Protein AF-A0A1G7SE20-F1 (afdb_monomer)

Secondary structure (DSSP, 8-state):
-------------------HHHHHHHHHHHHHHHHHHHHHHHHHHHHHHHHHHHHHHHHHHHHHHHHHHHHHHHHHHHHHHHHHHHHS-HHHHHHHHHHHHHHHHHHHHHHHHHHHHHHTSHHHHHHHHHHHHHHHHHHHHHHHHHH--

Structure (mmCIF, N/CA/C/O backbone):
data_AF-A0A1G7SE20-F1
#
_entry.id   AF-A0A1G7SE20-F1
#
loop_
_atom_site.group_PDB
_atom_site.id
_atom_site.type_symbol
_atom_site.label_atom_id
_atom_site.label_alt_id
_atom_site.label_comp_id
_atom_site.label_asym_id
_atom_site.label_entity_id
_atom_site.label_seq_id
_atom_site.pdbx_PDB_ins_code
_atom_site.Cartn_x
_atom_site.Cartn_y
_atom_site.Cartn_z
_atom_site.occupancy
_atom_site.B_iso_or_equiv
_atom_site.auth_seq_id
_atom_site.auth_comp_id
_atom_site.auth_asym_id
_atom_site.auth_atom_id
_atom_site.pdbx_PDB_model_num
ATOM 1 N N . MET A 1 1 ? 66.404 -4.474 -87.654 1.00 43.59 1 MET A N 1
ATOM 2 C CA . MET A 1 1 ? 66.593 -4.944 -86.274 1.00 43.59 1 MET A CA 1
ATOM 3 C C . MET A 1 1 ? 65.216 -5.155 -85.676 1.00 43.59 1 MET A C 1
ATOM 5 O O . MET A 1 1 ? 64.498 -4.189 -85.468 1.00 43.59 1 MET A O 1
ATOM 9 N N . ASP A 1 2 ? 64.806 -6.422 -85.657 1.00 45.56 2 ASP A N 1
ATOM 10 C CA . ASP A 1 2 ? 64.307 -7.157 -84.486 1.00 45.56 2 ASP A CA 1
ATOM 11 C C . ASP A 1 2 ? 63.226 -6.528 -83.586 1.00 45.56 2 ASP A C 1
ATOM 13 O O . ASP A 1 2 ? 63.500 -5.607 -82.831 1.00 45.56 2 ASP A O 1
ATOM 17 N N . GLY A 1 3 ? 62.037 -7.150 -83.606 1.00 47.16 3 GLY A N 1
ATOM 18 C CA . GLY A 1 3 ? 61.437 -7.810 -82.429 1.00 47.16 3 GLY A CA 1
ATOM 19 C C . GLY A 1 3 ? 60.771 -6.965 -81.316 1.00 47.16 3 GLY A C 1
ATOM 20 O O . GLY A 1 3 ? 61.330 -5.966 -80.886 1.00 47.16 3 GLY A O 1
ATOM 21 N N . PRO A 1 4 ? 59.596 -7.384 -80.791 1.00 67.44 4 PRO A N 1
ATOM 22 C CA . PRO A 1 4 ? 58.772 -6.621 -79.845 1.00 67.44 4 PRO A CA 1
ATOM 23 C C . PRO A 1 4 ? 59.179 -6.825 -78.374 1.00 67.44 4 PRO A C 1
ATOM 25 O O . PRO A 1 4 ? 59.753 -7.852 -78.022 1.00 67.44 4 PRO A O 1
ATOM 28 N N . ALA A 1 5 ? 58.766 -5.907 -77.493 1.00 57.12 5 ALA A N 1
ATOM 29 C CA . ALA A 1 5 ? 58.703 -6.155 -76.050 1.00 57.12 5 ALA A CA 1
ATOM 30 C C . ALA A 1 5 ? 57.445 -5.508 -75.434 1.00 57.12 5 ALA A C 1
ATOM 32 O O . ALA A 1 5 ? 57.425 -4.297 -75.212 1.00 57.12 5 ALA A O 1
ATOM 33 N N . PRO A 1 6 ? 56.385 -6.289 -75.163 1.00 57.03 6 PRO A N 1
ATOM 34 C CA . PRO A 1 6 ? 55.356 -5.936 -74.201 1.00 57.03 6 PRO A CA 1
ATOM 35 C C . PRO A 1 6 ? 55.766 -6.482 -72.822 1.00 57.03 6 PRO A C 1
ATOM 37 O O . PRO A 1 6 ? 55.916 -7.688 -72.649 1.00 57.03 6 PRO A O 1
ATOM 40 N N . GLY A 1 7 ? 55.950 -5.606 -71.842 1.00 52.97 7 GLY A N 1
ATOM 41 C CA . GLY A 1 7 ? 56.107 -5.956 -70.425 1.00 52.97 7 GLY A CA 1
ATOM 42 C C . GLY A 1 7 ? 55.670 -4.744 -69.604 1.00 52.97 7 GLY A C 1
ATOM 43 O O . GLY A 1 7 ? 55.970 -3.619 -69.989 1.00 52.97 7 GLY A O 1
ATOM 44 N N . ASP A 1 8 ? 54.887 -4.827 -68.538 1.00 52.88 8 ASP A N 1
ATOM 45 C CA . ASP A 1 8 ? 54.419 -5.955 -67.743 1.00 52.88 8 ASP A CA 1
ATOM 46 C C . ASP A 1 8 ? 53.015 -5.596 -67.226 1.00 52.88 8 ASP A C 1
ATOM 48 O O . ASP A 1 8 ? 52.868 -4.701 -66.392 1.00 52.88 8 ASP A O 1
ATOM 52 N N . GLU A 1 9 ? 51.968 -6.285 -67.681 1.00 55.50 9 GLU A N 1
ATOM 53 C CA . GLU A 1 9 ? 50.720 -6.343 -66.915 1.00 55.50 9 GLU A CA 1
ATOM 54 C C . GLU A 1 9 ? 50.853 -7.501 -65.928 1.00 55.50 9 GLU A C 1
ATOM 56 O O . GLU A 1 9 ? 50.716 -8.675 -66.276 1.00 55.50 9 GLU A O 1
ATOM 61 N N . ALA A 1 10 ? 51.178 -7.163 -64.679 1.00 55.06 10 ALA A N 1
ATOM 62 C CA . ALA A 1 10 ? 51.163 -8.118 -63.583 1.00 55.06 10 ALA A CA 1
ATOM 63 C C . ALA A 1 10 ? 49.770 -8.776 -63.503 1.00 55.06 10 ALA A C 1
ATOM 65 O O . ALA A 1 10 ? 48.763 -8.058 -63.481 1.00 55.06 10 ALA A O 1
ATOM 66 N N . PRO A 1 11 ? 49.671 -10.117 -63.442 1.00 56.41 11 PRO A N 1
ATOM 67 C CA . PRO A 1 11 ? 48.382 -10.783 -63.392 1.00 56.41 11 PRO A CA 1
ATOM 68 C C . PRO A 1 11 ? 47.654 -10.353 -62.118 1.00 56.41 11 PRO A C 1
ATOM 70 O O . PRO A 1 11 ? 48.120 -10.595 -61.002 1.00 56.41 11 PRO A O 1
ATOM 73 N N . ALA A 1 12 ? 46.501 -9.702 -62.283 1.00 63.34 12 ALA A N 1
ATOM 74 C CA . ALA A 1 12 ? 45.574 -9.470 -61.191 1.00 63.34 12 ALA A CA 1
ATOM 75 C C . ALA A 1 12 ? 45.194 -10.840 -60.614 1.00 63.34 12 ALA A C 1
ATOM 77 O O . ALA A 1 12 ? 44.464 -11.609 -61.240 1.00 63.34 12 ALA A O 1
ATOM 78 N N . GLY A 1 13 ? 45.750 -11.165 -59.443 1.00 55.72 13 GLY A N 1
ATOM 79 C CA . GLY A 1 13 ? 45.455 -12.406 -58.736 1.00 55.72 13 GLY A CA 1
ATOM 80 C C . GLY A 1 13 ? 43.942 -12.589 -58.567 1.00 55.72 13 GLY A C 1
ATOM 81 O O . GLY A 1 13 ? 43.210 -11.595 -58.505 1.00 55.72 13 GLY A O 1
ATOM 82 N N . PRO A 1 14 ? 43.454 -13.840 -58.508 1.00 54.28 14 PRO A N 1
ATOM 83 C CA . PRO A 1 14 ? 42.030 -14.139 -58.512 1.00 54.28 14 PRO A CA 1
ATOM 84 C C . PRO A 1 14 ? 41.338 -13.415 -57.354 1.00 54.28 14 PRO A C 1
ATOM 86 O O . PRO A 1 14 ? 41.442 -13.803 -56.191 1.00 54.28 14 PRO A O 1
ATOM 89 N N . ARG A 1 15 ? 40.609 -12.341 -57.670 1.00 62.47 15 ARG A N 1
ATOM 90 C CA . ARG A 1 15 ? 39.624 -11.781 -56.752 1.00 62.47 15 ARG A CA 1
ATOM 91 C C . ARG A 1 15 ? 38.487 -12.781 -56.724 1.00 62.47 15 ARG A C 1
ATOM 93 O O . ARG A 1 15 ? 37.726 -12.869 -57.682 1.00 62.47 15 ARG A O 1
ATOM 100 N N . PHE A 1 16 ? 38.415 -13.563 -55.653 1.00 56.47 16 PHE A N 1
ATOM 101 C CA . PHE A 1 16 ? 37.268 -14.413 -55.369 1.00 56.47 16 PHE A CA 1
ATOM 102 C C . PHE A 1 16 ? 36.007 -13.543 -55.427 1.00 56.47 16 PHE A C 1
ATOM 104 O O . PHE A 1 16 ? 35.749 -12.748 -54.524 1.00 56.47 16 PHE A O 1
ATOM 111 N N . ALA A 1 17 ? 35.269 -13.637 -56.535 1.00 62.75 17 ALA A N 1
ATOM 112 C CA . ALA A 1 17 ? 33.997 -12.962 -56.702 1.00 62.75 17 ALA A CA 1
ATOM 113 C C . ALA A 1 17 ? 33.037 -13.604 -55.704 1.00 62.75 17 ALA A C 1
ATOM 115 O O . ALA A 1 17 ? 32.640 -14.760 -55.870 1.00 62.75 17 ALA A O 1
ATOM 116 N N . MET A 1 18 ? 32.743 -12.893 -54.615 1.00 57.22 18 MET A N 1
ATOM 117 C CA . MET A 1 18 ? 31.771 -13.391 -53.655 1.00 57.22 18 MET A CA 1
ATOM 118 C C . MET A 1 18 ? 30.416 -13.544 -54.364 1.00 57.22 18 MET A C 1
ATOM 120 O O . MET A 1 18 ? 30.041 -12.679 -55.158 1.00 57.22 18 MET A O 1
ATOM 124 N N . PRO A 1 19 ? 29.689 -14.648 -54.137 1.00 78.00 19 PRO A N 1
ATOM 125 C CA . PRO A 1 19 ? 28.407 -14.881 -54.791 1.00 78.00 19 PRO A CA 1
ATOM 126 C C . PRO A 1 19 ? 27.383 -13.787 -54.447 1.00 78.00 19 PRO A C 1
ATOM 128 O O . PRO A 1 19 ? 27.237 -13.448 -53.273 1.00 78.00 19 PRO A O 1
ATOM 131 N N . ALA A 1 20 ? 26.612 -13.299 -55.426 1.00 74.38 20 ALA A N 1
ATOM 132 C CA . ALA A 1 20 ? 25.653 -12.194 -55.251 1.00 74.38 20 ALA A CA 1
ATOM 133 C C . ALA A 1 20 ? 24.629 -12.400 -54.108 1.00 74.38 20 ALA A C 1
ATOM 135 O O . ALA A 1 20 ? 24.225 -11.441 -53.459 1.00 74.38 20 ALA A O 1
ATOM 136 N N . TRP A 1 21 ? 24.275 -13.649 -53.780 1.00 83.94 21 TRP A N 1
ATOM 137 C CA . TRP A 1 21 ? 23.363 -13.958 -52.667 1.00 83.94 21 TRP A CA 1
ATOM 138 C C . TRP A 1 21 ? 23.920 -13.569 -51.283 1.00 83.94 21 TRP A C 1
ATOM 140 O O . TRP A 1 21 ? 23.159 -13.344 -50.342 1.00 83.94 21 TRP A O 1
ATOM 150 N N . THR A 1 22 ? 25.246 -13.480 -51.137 1.00 84.12 22 THR A N 1
ATOM 151 C CA . THR A 1 22 ? 25.887 -13.071 -49.876 1.00 84.12 22 THR A CA 1
ATOM 152 C C . THR A 1 22 ? 25.655 -11.591 -49.574 1.00 84.12 22 THR A C 1
ATOM 154 O O . THR A 1 22 ? 25.458 -11.225 -48.412 1.00 84.12 22 THR A O 1
ATOM 157 N N . ASP A 1 23 ? 25.581 -10.754 -50.609 1.00 81.06 23 ASP A N 1
ATOM 158 C CA . ASP A 1 23 ? 25.246 -9.337 -50.474 1.00 81.06 23 ASP A CA 1
ATOM 159 C C . ASP A 1 23 ? 23.778 -9.141 -50.079 1.00 81.06 23 ASP A C 1
ATOM 161 O O . ASP A 1 23 ? 23.476 -8.281 -49.244 1.00 81.06 23 ASP A O 1
ATOM 165 N N . ASP A 1 24 ? 22.876 -9.981 -50.593 1.00 84.25 24 ASP A N 1
ATOM 166 C CA . ASP A 1 24 ? 21.453 -9.956 -50.241 1.00 84.25 24 ASP A CA 1
ATOM 167 C C . ASP A 1 24 ? 21.226 -10.334 -48.772 1.00 84.25 24 ASP A C 1
ATOM 169 O O . ASP A 1 24 ? 20.543 -9.610 -48.043 1.00 84.25 24 ASP A O 1
ATOM 173 N N . VAL A 1 25 ? 21.869 -11.403 -48.286 1.00 85.88 25 VAL A N 1
ATOM 174 C CA . VAL A 1 25 ? 21.814 -11.812 -46.868 1.00 85.88 25 VAL A CA 1
ATOM 175 C C . VAL A 1 25 ? 22.412 -10.737 -45.959 1.00 85.88 25 VAL A C 1
ATOM 177 O O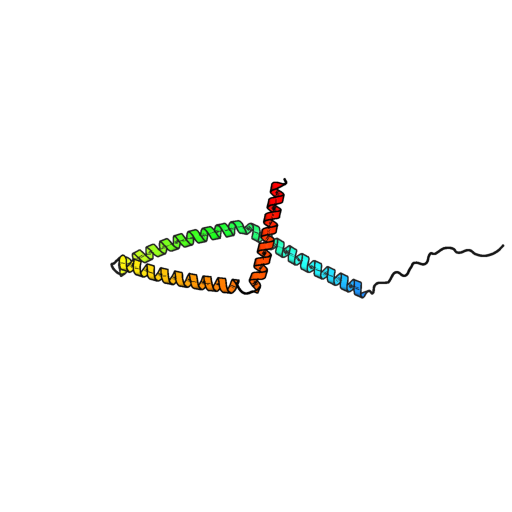 . VAL A 1 25 ? 21.867 -10.441 -44.891 1.00 85.88 25 VAL A O 1
ATOM 180 N N . ARG A 1 26 ? 23.505 -10.095 -46.387 1.00 85.00 26 ARG A N 1
ATOM 181 C CA . ARG A 1 26 ? 24.133 -9.004 -45.636 1.00 85.00 26 ARG A CA 1
ATOM 182 C C . ARG A 1 26 ? 23.227 -7.774 -45.562 1.00 85.00 26 ARG A C 1
ATOM 184 O O . ARG A 1 26 ? 23.095 -7.192 -44.485 1.00 85.00 26 ARG A O 1
ATOM 191 N N . ARG A 1 27 ? 22.568 -7.392 -46.662 1.00 84.56 27 ARG A N 1
ATOM 192 C CA . ARG A 1 27 ? 21.580 -6.298 -46.688 1.00 84.56 27 ARG A CA 1
ATOM 193 C C . ARG A 1 27 ? 20.375 -6.596 -45.804 1.00 84.56 27 ARG A C 1
ATOM 195 O O . ARG A 1 27 ? 19.941 -5.708 -45.071 1.00 84.56 27 ARG A O 1
ATOM 202 N N . LEU A 1 28 ? 19.886 -7.835 -45.810 1.00 86.88 28 LEU A N 1
ATOM 203 C CA . LEU A 1 28 ? 18.786 -8.276 -44.950 1.00 86.88 28 LEU A CA 1
ATOM 204 C C . LEU A 1 28 ? 19.168 -8.211 -43.466 1.00 86.88 28 LEU A C 1
ATOM 206 O O . LEU A 1 28 ? 18.411 -7.679 -42.655 1.00 86.88 28 LEU A O 1
ATOM 210 N N . GLY A 1 29 ? 20.376 -8.663 -43.119 1.00 88.06 29 GLY A N 1
ATOM 211 C CA . GLY A 1 29 ? 20.909 -8.568 -41.759 1.00 88.06 29 GLY A CA 1
ATOM 212 C C . GLY A 1 29 ? 21.073 -7.123 -41.280 1.00 88.06 29 GLY A C 1
ATOM 213 O O . GLY A 1 29 ? 20.729 -6.804 -40.142 1.00 88.06 29 GLY A O 1
ATOM 214 N N . VAL A 1 30 ? 21.537 -6.222 -42.151 1.00 87.50 30 VAL A N 1
ATOM 215 C CA . VAL A 1 30 ? 21.640 -4.784 -41.843 1.00 87.50 30 VAL A CA 1
ATOM 216 C C . VAL A 1 30 ? 20.255 -4.150 -41.677 1.00 87.50 30 VAL A C 1
ATOM 218 O O . VAL A 1 30 ? 20.047 -3.396 -40.729 1.00 87.50 30 VAL A O 1
ATOM 2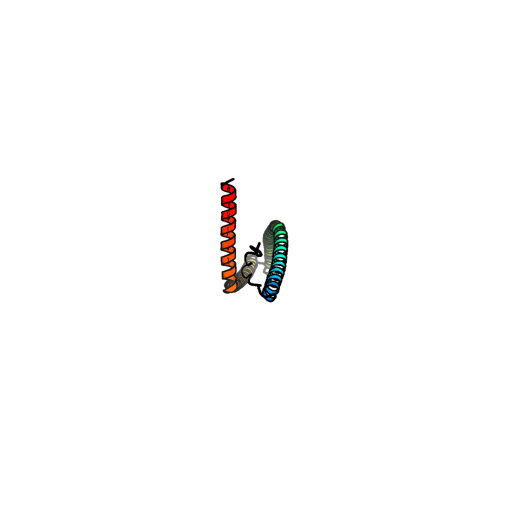21 N N . GLY A 1 31 ? 19.292 -4.488 -42.539 1.00 87.12 31 GLY A N 1
ATOM 222 C CA . GLY A 1 31 ? 17.909 -4.019 -42.428 1.00 87.12 31 GLY A CA 1
ATOM 223 C C . GLY A 1 31 ? 17.238 -4.466 -41.127 1.00 87.12 31 GLY A C 1
ATOM 224 O O . GLY A 1 31 ? 16.672 -3.643 -40.410 1.00 87.12 31 GLY A O 1
ATOM 225 N N . LEU A 1 32 ? 17.377 -5.744 -40.766 1.00 87.38 32 LEU A N 1
ATOM 226 C CA . LEU A 1 32 ? 16.828 -6.297 -39.527 1.00 87.38 32 LEU A CA 1
ATOM 227 C C . LEU A 1 32 ? 17.475 -5.671 -38.283 1.00 87.38 32 LEU A C 1
ATOM 229 O O . LEU A 1 32 ? 16.776 -5.307 -37.336 1.00 87.38 32 LEU A O 1
ATOM 233 N N . LYS A 1 33 ?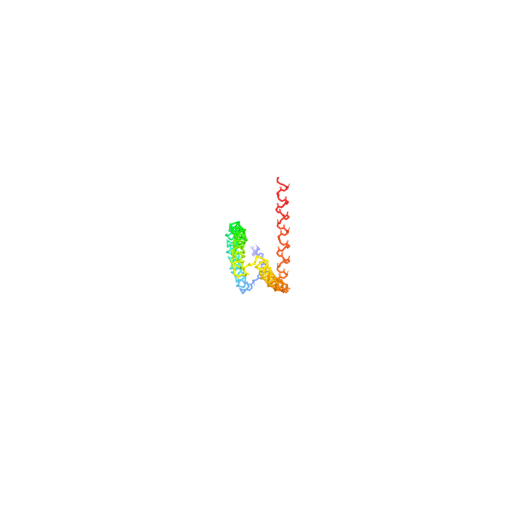 18.799 -5.474 -38.308 1.00 87.38 33 LYS A N 1
ATOM 234 C CA . LYS A 1 33 ? 19.533 -4.768 -37.250 1.00 87.38 33 LYS A CA 1
ATOM 235 C C . LYS A 1 33 ? 19.025 -3.335 -37.075 1.00 87.38 33 LYS A C 1
ATOM 237 O O . LYS A 1 33 ? 18.875 -2.888 -35.942 1.00 87.38 33 LYS A O 1
ATOM 242 N N . ASN A 1 34 ? 18.738 -2.630 -38.167 1.00 86.31 34 ASN A N 1
ATOM 243 C CA . ASN A 1 34 ? 18.235 -1.258 -38.109 1.00 86.31 34 ASN A CA 1
ATOM 244 C C . ASN A 1 34 ? 16.813 -1.184 -37.527 1.00 86.31 34 ASN A C 1
ATOM 246 O O . ASN A 1 34 ? 16.537 -0.284 -36.739 1.00 86.31 34 ASN A O 1
ATOM 250 N N . LEU A 1 35 ? 15.936 -2.145 -37.841 1.00 86.31 35 LEU A N 1
ATOM 251 C CA . LEU A 1 35 ? 14.590 -2.219 -37.256 1.00 86.31 35 LEU A CA 1
ATOM 252 C C . LEU A 1 35 ? 14.632 -2.497 -35.748 1.00 86.31 35 LEU A C 1
ATOM 254 O O . LEU A 1 35 ? 13.956 -1.818 -34.977 1.00 86.31 35 LEU A O 1
ATOM 258 N N . PHE A 1 36 ? 15.464 -3.445 -35.313 1.00 85.62 36 PHE A N 1
ATOM 259 C CA . PHE A 1 36 ? 15.660 -3.713 -33.886 1.00 85.62 36 PHE A CA 1
ATOM 260 C C . PHE A 1 36 ? 16.290 -2.524 -33.156 1.00 85.62 36 PHE A C 1
ATOM 262 O O . PHE A 1 36 ? 15.854 -2.180 -32.061 1.00 85.62 36 PHE A O 1
ATOM 269 N N . ALA A 1 37 ? 17.274 -1.857 -33.763 1.00 85.44 37 ALA A N 1
ATOM 270 C CA . ALA A 1 37 ? 17.884 -0.661 -33.189 1.00 85.44 37 ALA A CA 1
ATOM 271 C C . ALA A 1 37 ? 16.867 0.480 -33.029 1.00 85.44 37 ALA A C 1
ATOM 273 O O . ALA A 1 37 ? 16.870 1.155 -32.002 1.00 85.44 37 ALA A O 1
ATOM 274 N N . ALA A 1 38 ? 15.962 0.658 -33.996 1.00 84.38 38 ALA A N 1
ATOM 275 C CA . ALA A 1 38 ? 14.887 1.640 -33.908 1.00 84.38 38 ALA A CA 1
ATOM 276 C C . ALA A 1 38 ? 13.888 1.317 -32.779 1.00 84.38 38 ALA A C 1
ATOM 278 O O . ALA A 1 38 ? 13.503 2.217 -32.039 1.00 84.38 38 ALA A O 1
ATOM 279 N N . GLN A 1 39 ? 13.521 0.044 -32.592 1.00 83.88 39 GLN A N 1
ATOM 280 C CA . GLN A 1 39 ? 12.644 -0.392 -31.493 1.00 83.88 39 GLN A CA 1
ATOM 281 C C . GLN A 1 39 ? 13.300 -0.211 -30.116 1.00 83.88 39 GLN A C 1
ATOM 283 O O . GLN A 1 39 ? 12.662 0.275 -29.186 1.00 83.88 39 GLN A O 1
ATOM 288 N N . ILE A 1 40 ? 14.593 -0.527 -29.991 1.00 81.12 40 ILE A N 1
ATOM 289 C CA . ILE A 1 40 ? 15.366 -0.290 -28.760 1.00 81.12 40 ILE A CA 1
ATOM 290 C C . ILE A 1 40 ? 15.465 1.212 -28.459 1.00 81.12 40 ILE A C 1
ATOM 292 O O . ILE A 1 40 ? 15.318 1.618 -27.308 1.00 81.12 40 ILE A O 1
ATOM 296 N N . ALA A 1 41 ? 15.688 2.048 -29.478 1.00 82.31 41 ALA A N 1
ATOM 297 C CA . ALA A 1 41 ? 15.753 3.499 -29.316 1.00 82.31 41 ALA A CA 1
ATOM 298 C C . ALA A 1 41 ? 14.405 4.092 -28.872 1.00 82.31 41 ALA A C 1
ATOM 300 O O . ALA A 1 41 ? 14.377 4.969 -28.010 1.00 82.31 41 ALA A O 1
ATOM 301 N N . LEU A 1 42 ? 13.295 3.578 -29.409 1.00 81.81 42 LEU A N 1
ATOM 302 C CA . LEU A 1 42 ? 11.947 3.979 -29.013 1.00 81.81 42 LEU A CA 1
ATOM 303 C C . LEU A 1 42 ? 11.624 3.532 -27.578 1.00 81.81 42 LEU A C 1
ATOM 305 O O . LEU A 1 42 ? 11.194 4.349 -26.768 1.00 81.81 42 LEU A O 1
ATOM 309 N N . ALA A 1 43 ? 11.936 2.282 -27.227 1.00 77.38 43 ALA A N 1
ATOM 310 C CA . ALA A 1 43 ? 11.776 1.762 -25.869 1.00 77.38 43 ALA A CA 1
ATOM 311 C C . ALA A 1 43 ? 12.625 2.541 -24.847 1.00 77.38 43 ALA A C 1
ATOM 313 O O . ALA A 1 43 ? 12.171 2.826 -23.741 1.00 77.38 43 ALA A O 1
ATOM 314 N N . GLY A 1 44 ? 13.844 2.945 -25.218 1.00 79.50 44 GLY A N 1
ATOM 315 C CA . GLY A 1 44 ? 14.694 3.805 -24.393 1.00 79.50 44 GLY A CA 1
ATOM 316 C C . GLY A 1 44 ? 14.120 5.213 -24.200 1.00 79.50 44 GLY A C 1
ATOM 317 O O . GLY A 1 44 ? 14.230 5.778 -23.110 1.00 79.50 44 GLY A O 1
ATOM 318 N N . ALA A 1 45 ? 13.466 5.769 -25.223 1.00 76.81 45 ALA A N 1
ATOM 319 C CA . ALA A 1 45 ? 12.790 7.060 -25.133 1.00 76.81 45 ALA A CA 1
ATOM 320 C C . ALA A 1 45 ? 11.553 6.998 -24.219 1.00 76.81 45 ALA A C 1
ATOM 322 O O . ALA A 1 45 ? 11.381 7.873 -23.369 1.00 76.81 45 ALA A O 1
ATOM 323 N N . GLU A 1 46 ? 10.745 5.939 -24.314 1.00 72.44 46 GLU A N 1
ATOM 324 C CA . GLU A 1 46 ? 9.622 5.696 -23.398 1.00 72.44 46 GLU A CA 1
ATOM 325 C C . GLU A 1 46 ? 10.100 5.456 -21.962 1.00 72.44 46 GLU A C 1
ATOM 327 O O . GLU A 1 46 ? 9.526 5.993 -21.015 1.00 72.44 46 GLU A O 1
ATOM 332 N N . PHE A 1 47 ? 11.201 4.722 -21.784 1.00 75.00 47 PHE A N 1
ATOM 333 C CA . PHE A 1 47 ? 11.798 4.483 -20.472 1.00 75.00 47 PHE A CA 1
ATOM 334 C C . PHE A 1 47 ? 12.369 5.766 -19.848 1.00 75.00 47 PHE A C 1
ATOM 336 O O . PHE A 1 47 ? 12.258 5.973 -18.642 1.00 75.00 47 PHE A O 1
ATOM 343 N N . SER A 1 48 ? 12.934 6.667 -20.655 1.00 67.56 48 SER A N 1
ATOM 344 C CA . SER A 1 48 ? 13.387 7.996 -20.218 1.00 67.56 48 SER A CA 1
ATOM 345 C C . SER A 1 48 ? 12.216 8.900 -19.810 1.00 67.56 48 SER A C 1
ATOM 347 O O . SER A 1 48 ? 12.271 9.571 -18.775 1.00 67.56 48 SER A O 1
ATOM 349 N N . LEU A 1 49 ? 11.115 8.860 -20.568 1.00 71.94 49 LEU A N 1
ATOM 350 C CA . LEU A 1 49 ? 9.879 9.563 -20.226 1.00 71.94 49 LEU A CA 1
ATOM 351 C C . LEU A 1 49 ? 9.275 9.016 -18.921 1.00 71.94 49 LEU A C 1
ATOM 353 O O . LEU A 1 49 ? 8.932 9.784 -18.021 1.00 71.94 49 LEU A O 1
ATOM 357 N N . ALA A 1 50 ? 9.235 7.690 -18.769 1.00 68.69 50 ALA A N 1
ATOM 358 C CA . ALA A 1 50 ? 8.822 7.029 -17.536 1.00 68.69 50 ALA A CA 1
ATOM 359 C C . ALA A 1 50 ? 9.737 7.405 -16.362 1.00 68.69 50 ALA A C 1
ATOM 361 O O . ALA A 1 50 ? 9.242 7.683 -15.271 1.00 68.69 50 ALA A O 1
ATOM 362 N N . ARG A 1 51 ? 11.057 7.507 -16.588 1.00 75.62 51 ARG A N 1
ATOM 363 C CA . ARG A 1 51 ? 12.043 7.916 -15.576 1.00 75.62 51 ARG A CA 1
ATOM 364 C C . ARG A 1 51 ? 11.781 9.319 -15.034 1.00 75.62 51 ARG A C 1
ATOM 366 O O . ARG A 1 51 ? 11.917 9.522 -13.830 1.00 75.62 51 ARG A O 1
ATOM 373 N N . SER A 1 52 ? 11.356 10.259 -15.880 1.00 69.75 52 SER A N 1
ATOM 374 C CA . SER A 1 52 ? 10.922 11.592 -15.434 1.00 69.75 52 SER A CA 1
ATOM 375 C C . SER A 1 52 ? 9.694 11.518 -14.511 1.00 69.75 52 SER A C 1
ATOM 377 O O . SER A 1 52 ? 9.600 12.265 -13.538 1.00 69.75 52 SER A O 1
ATOM 379 N N . GLY A 1 53 ? 8.802 10.551 -14.746 1.00 79.12 53 GLY A N 1
ATOM 380 C CA . GLY A 1 53 ? 7.618 10.301 -13.925 1.00 79.12 53 GLY A CA 1
ATOM 381 C C . GLY A 1 53 ? 7.872 9.565 -12.604 1.00 79.12 53 GLY A C 1
ATOM 382 O O . GLY A 1 53 ? 7.024 9.646 -11.719 1.00 79.12 53 GLY A O 1
ATOM 383 N N . ILE A 1 54 ? 9.014 8.887 -12.419 1.00 83.12 54 ILE A N 1
ATOM 384 C CA . ILE A 1 54 ? 9.268 8.035 -11.236 1.00 83.12 54 ILE A CA 1
ATOM 385 C C . ILE A 1 54 ? 9.175 8.822 -9.927 1.00 83.12 54 ILE A C 1
ATOM 387 O O . ILE A 1 54 ? 8.568 8.340 -8.976 1.00 83.12 54 ILE A O 1
ATOM 391 N N . VAL A 1 55 ? 9.735 10.034 -9.859 1.00 84.31 55 VAL A N 1
ATOM 392 C CA . VAL A 1 55 ? 9.699 10.850 -8.630 1.00 84.31 55 VAL A CA 1
ATOM 393 C C . VAL A 1 55 ? 8.263 11.243 -8.283 1.00 84.31 55 VAL A C 1
ATOM 395 O O . VAL A 1 55 ? 7.849 11.116 -7.133 1.00 84.31 55 VAL A O 1
ATOM 398 N N . MET A 1 56 ? 7.483 11.657 -9.284 1.00 81.81 56 MET A N 1
ATOM 399 C CA . MET A 1 56 ? 6.080 12.022 -9.094 1.00 81.81 56 MET A CA 1
ATOM 400 C C . MET A 1 56 ? 5.224 10.802 -8.735 1.00 81.81 56 MET A C 1
ATOM 402 O O . MET A 1 56 ? 4.375 10.880 -7.853 1.00 81.81 56 MET A O 1
ATOM 406 N N . MET A 1 57 ? 5.475 9.655 -9.365 1.00 85.25 57 MET A N 1
ATOM 407 C CA . MET A 1 57 ? 4.780 8.398 -9.095 1.00 85.25 57 MET A CA 1
ATOM 408 C C . MET A 1 57 ? 5.117 7.853 -7.700 1.00 85.25 57 MET A C 1
ATOM 410 O O . MET A 1 57 ? 4.224 7.382 -7.002 1.00 85.25 57 MET A O 1
ATOM 414 N N . LEU A 1 58 ? 6.371 7.981 -7.251 1.00 87.75 58 LEU A N 1
ATOM 415 C CA . LEU A 1 58 ? 6.793 7.639 -5.891 1.00 87.75 58 LEU A CA 1
ATOM 416 C C . LEU A 1 58 ? 6.160 8.578 -4.859 1.00 87.75 58 LEU A C 1
ATOM 418 O O . LEU A 1 58 ? 5.662 8.111 -3.838 1.00 87.75 58 LEU A O 1
ATOM 422 N N . PHE A 1 59 ? 6.134 9.884 -5.134 1.00 92.62 59 PHE A N 1
ATOM 423 C CA . PHE A 1 59 ? 5.480 10.869 -4.275 1.00 92.62 59 PHE A CA 1
ATOM 424 C C . PHE A 1 59 ? 3.969 10.617 -4.175 1.00 92.62 59 PHE A C 1
ATOM 426 O O . PHE A 1 59 ? 3.435 10.577 -3.070 1.00 92.62 59 PHE A O 1
ATOM 433 N N . MET A 1 60 ? 3.289 10.362 -5.297 1.00 92.88 60 MET A N 1
ATOM 434 C CA . MET A 1 60 ? 1.873 9.980 -5.307 1.00 92.88 60 MET A CA 1
ATOM 435 C C . MET A 1 60 ? 1.629 8.640 -4.619 1.00 92.88 60 MET A C 1
ATOM 437 O O . MET A 1 60 ? 0.652 8.515 -3.891 1.00 92.88 60 MET A O 1
ATOM 441 N N . GLY A 1 61 ? 2.512 7.655 -4.791 1.00 91.06 61 GLY A N 1
ATOM 442 C CA . GLY A 1 61 ? 2.433 6.376 -4.087 1.00 91.06 61 GLY A CA 1
ATOM 443 C C . GLY A 1 61 ? 2.556 6.548 -2.573 1.00 91.06 61 GLY A C 1
ATOM 444 O O . GLY A 1 61 ? 1.739 6.020 -1.823 1.00 91.06 61 GLY A O 1
ATOM 445 N N . LEU A 1 62 ? 3.523 7.346 -2.115 1.00 94.62 62 LEU A N 1
ATOM 446 C CA . LEU A 1 62 ? 3.684 7.678 -0.701 1.00 94.62 62 LEU A CA 1
ATOM 447 C C . LEU A 1 62 ? 2.469 8.441 -0.164 1.00 94.62 62 LEU A C 1
ATOM 449 O O . LEU A 1 62 ? 1.928 8.069 0.875 1.00 94.62 62 LEU A O 1
ATOM 453 N N . ALA A 1 63 ? 2.016 9.470 -0.883 1.00 94.00 63 ALA A N 1
ATOM 454 C CA . ALA A 1 63 ? 0.822 10.226 -0.527 1.00 94.00 63 ALA A CA 1
ATOM 455 C C . ALA A 1 63 ? -0.397 9.300 -0.432 1.00 94.00 63 ALA A C 1
ATOM 457 O O . ALA A 1 63 ? -1.114 9.341 0.563 1.00 94.00 63 ALA A O 1
ATOM 458 N N . ALA A 1 64 ? -0.591 8.409 -1.405 1.00 95.44 64 ALA A N 1
ATOM 459 C CA . ALA A 1 64 ? -1.668 7.430 -1.405 1.00 95.44 64 ALA A CA 1
ATOM 460 C C . ALA A 1 64 ? -1.596 6.493 -0.193 1.00 95.44 64 ALA A C 1
ATOM 462 O O . ALA A 1 64 ? -2.626 6.250 0.423 1.00 95.44 64 ALA A O 1
ATOM 463 N N . ILE A 1 65 ? -0.409 6.016 0.202 1.00 95.31 65 ILE A N 1
ATOM 464 C CA . ILE A 1 65 ? -0.240 5.197 1.415 1.00 95.31 65 ILE A CA 1
ATOM 465 C C . ILE A 1 65 ? -0.620 5.999 2.664 1.00 95.31 65 ILE A C 1
ATOM 467 O O . ILE A 1 65 ? -1.399 5.516 3.484 1.00 95.31 65 ILE A O 1
ATOM 471 N N . VAL A 1 66 ? -0.115 7.227 2.806 1.00 96.81 66 VAL A N 1
ATOM 472 C CA . VAL A 1 66 ? -0.421 8.093 3.957 1.00 96.81 66 VAL A CA 1
ATOM 473 C C . VAL A 1 66 ? -1.922 8.377 4.039 1.00 96.81 66 VAL A C 1
ATOM 475 O O . VAL A 1 66 ? -2.521 8.207 5.101 1.00 96.81 66 VAL A O 1
ATOM 478 N N . PHE A 1 67 ? -2.551 8.742 2.920 1.00 94.31 67 PHE A N 1
ATOM 479 C CA . PHE A 1 67 ? -3.992 8.974 2.854 1.00 94.31 67 PHE A CA 1
ATOM 480 C C . PHE A 1 67 ? -4.800 7.702 3.094 1.00 94.31 67 PHE A C 1
ATOM 482 O O . PHE A 1 67 ? -5.801 7.764 3.797 1.00 94.31 67 PHE A O 1
ATOM 489 N N . ALA A 1 68 ? -4.376 6.550 2.573 1.00 94.12 68 ALA A N 1
ATOM 490 C CA . ALA A 1 68 ? -5.040 5.275 2.822 1.00 94.12 68 ALA A CA 1
ATOM 491 C C . ALA A 1 68 ? -5.000 4.904 4.310 1.00 94.12 68 ALA A C 1
ATOM 493 O O . ALA A 1 68 ? -6.011 4.464 4.854 1.00 94.12 68 ALA A O 1
ATOM 494 N N . VAL A 1 69 ? -3.870 5.131 4.989 1.00 96.56 69 VAL A N 1
ATOM 495 C CA . VAL A 1 69 ? -3.752 4.929 6.440 1.00 96.56 69 VAL A CA 1
ATOM 496 C C . VAL A 1 69 ? -4.653 5.905 7.195 1.00 96.56 69 VAL A C 1
ATOM 498 O O . VAL A 1 69 ? -5.430 5.470 8.041 1.00 96.56 69 VAL A O 1
ATOM 501 N N . ALA A 1 70 ? -4.601 7.201 6.875 1.00 95.12 70 ALA A N 1
ATOM 502 C CA . AL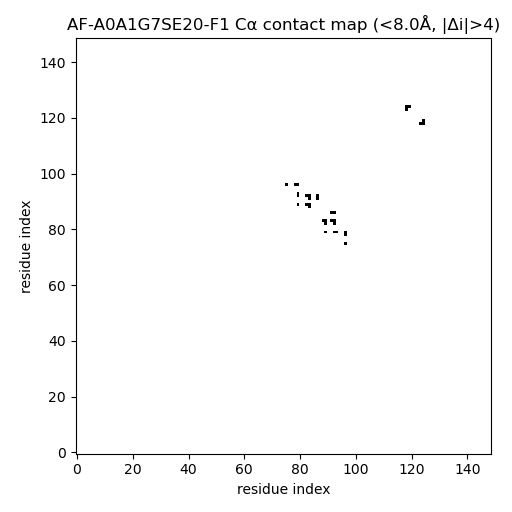A A 1 70 ? -5.437 8.211 7.522 1.00 95.12 70 ALA A CA 1
ATOM 503 C C . ALA A 1 70 ? -6.935 7.911 7.344 1.00 95.12 70 ALA A C 1
ATOM 505 O O . ALA A 1 70 ? -7.674 7.858 8.325 1.00 95.12 70 ALA A O 1
ATOM 506 N N . LEU A 1 71 ? -7.364 7.627 6.110 1.00 93.00 71 LEU A N 1
ATOM 507 C CA . LEU A 1 71 ? -8.733 7.239 5.781 1.00 93.00 71 LEU A CA 1
ATOM 508 C C . LEU A 1 71 ? -9.135 5.953 6.508 1.00 93.00 71 LEU A C 1
ATOM 510 O O . LEU A 1 71 ? -10.227 5.886 7.065 1.00 93.00 71 LEU A O 1
ATOM 514 N N . GLY A 1 72 ? -8.251 4.954 6.553 1.00 93.38 72 GLY A N 1
ATOM 515 C CA . GLY A 1 72 ? -8.468 3.711 7.288 1.00 93.38 72 GLY A CA 1
ATOM 516 C C . GLY A 1 72 ? -8.706 3.951 8.779 1.00 93.38 72 GLY A C 1
ATOM 517 O O . GLY A 1 72 ? -9.659 3.410 9.333 1.00 93.38 72 GLY A O 1
ATOM 518 N N . LEU A 1 73 ? -7.908 4.812 9.417 1.00 93.75 73 LEU A N 1
ATOM 519 C CA . LEU A 1 73 ? -8.091 5.187 10.823 1.00 93.75 73 LEU A CA 1
ATOM 520 C C . LEU A 1 73 ? -9.409 5.935 11.051 1.00 93.75 73 LEU A C 1
ATOM 522 O O . LEU A 1 73 ? -10.113 5.644 12.017 1.00 93.75 73 LEU A O 1
ATOM 526 N N . THR A 1 74 ? -9.777 6.859 10.160 1.00 94.56 74 THR A N 1
ATOM 527 C CA . THR A 1 74 ? -11.059 7.573 10.242 1.00 94.56 74 THR A CA 1
ATOM 528 C C . THR A 1 74 ? -12.242 6.616 10.102 1.00 94.56 74 THR A C 1
ATOM 530 O O . THR A 1 74 ? -13.169 6.667 10.910 1.00 94.56 74 THR A O 1
ATOM 533 N N . LEU A 1 75 ? -12.206 5.708 9.123 1.00 93.38 75 LEU A N 1
ATOM 534 C CA . LEU A 1 75 ? -13.244 4.694 8.936 1.00 93.38 75 LEU A CA 1
ATOM 535 C C . LEU A 1 75 ? -13.321 3.739 10.131 1.00 93.38 75 LEU A C 1
ATOM 537 O O . LEU A 1 75 ? -14.420 3.411 10.570 1.00 93.38 75 LEU A O 1
ATOM 541 N N . LEU A 1 76 ? -12.179 3.337 10.697 1.00 91.19 76 LEU A N 1
ATOM 542 C CA . LEU A 1 76 ? -12.128 2.477 11.878 1.00 91.19 76 LEU A CA 1
ATOM 543 C C . LEU A 1 76 ? -12.733 3.167 13.108 1.00 91.19 76 LEU A C 1
ATOM 545 O O . LEU A 1 76 ? -13.491 2.544 13.850 1.00 91.19 76 LEU A O 1
ATOM 549 N N . ALA A 1 77 ? -12.453 4.460 13.299 1.00 90.75 77 ALA A N 1
ATOM 550 C CA . ALA A 1 77 ? -13.039 5.256 14.373 1.00 90.75 77 ALA A CA 1
ATOM 551 C C . ALA A 1 77 ? -14.560 5.408 14.210 1.00 90.75 77 ALA A C 1
ATOM 553 O O . ALA A 1 77 ? -15.301 5.199 15.171 1.00 90.75 77 ALA A O 1
ATOM 554 N N . LEU A 1 78 ? -15.035 5.708 12.994 1.00 93.00 78 LEU A N 1
ATOM 555 C CA . LEU A 1 78 ? -16.468 5.790 12.689 1.00 93.00 78 LEU A CA 1
ATOM 556 C C . LEU A 1 78 ? -17.171 4.445 12.894 1.00 93.00 78 LEU A C 1
ATOM 558 O O . LEU A 1 78 ? -18.244 4.400 13.492 1.00 93.00 78 LEU A O 1
ATOM 562 N N . ALA A 1 79 ? -16.554 3.348 12.452 1.00 90.94 79 ALA A N 1
ATOM 563 C CA . ALA A 1 79 ? -17.071 2.003 12.665 1.00 90.94 79 ALA A CA 1
ATOM 564 C C . ALA A 1 79 ? -17.138 1.662 14.159 1.00 90.94 79 ALA A C 1
ATOM 566 O O . ALA A 1 79 ? -18.154 1.150 14.619 1.00 90.94 79 ALA A O 1
ATOM 567 N N . GLY A 1 80 ? -16.100 1.994 14.933 1.00 90.31 80 GLY A N 1
ATOM 568 C CA . GLY A 1 80 ? -16.077 1.779 16.380 1.00 90.31 80 GLY A CA 1
ATOM 569 C C . GLY A 1 80 ? -17.154 2.573 17.106 1.00 90.31 80 GLY A C 1
ATOM 570 O O . GLY A 1 80 ? -17.872 2.013 17.932 1.00 90.31 80 GLY A O 1
ATOM 571 N N . TRP A 1 81 ? -17.320 3.847 16.750 1.00 92.00 81 TRP A N 1
ATOM 572 C CA . TRP A 1 81 ? -18.385 4.688 17.289 1.00 92.00 81 TRP A CA 1
ATOM 573 C C . TRP A 1 81 ? -19.777 4.135 16.947 1.00 92.00 81 TRP A C 1
ATOM 575 O O . TRP A 1 81 ? -20.604 3.973 17.844 1.00 92.00 81 TRP A O 1
ATOM 585 N N . GLY A 1 82 ? -20.023 3.770 15.685 1.00 90.75 82 GLY A N 1
ATOM 586 C CA . GLY A 1 82 ? -21.300 3.202 15.246 1.00 90.75 82 GLY A CA 1
ATOM 587 C C . GLY A 1 82 ? -21.623 1.862 15.914 1.00 90.75 82 GLY A C 1
ATOM 588 O O . GLY A 1 82 ? -22.731 1.668 16.412 1.00 90.75 82 GLY A O 1
ATOM 589 N N . LEU A 1 83 ? -20.645 0.953 16.005 1.00 87.88 83 LEU A N 1
ATOM 590 C CA . LEU A 1 83 ? -20.816 -0.325 16.702 1.00 87.88 83 LEU A CA 1
ATOM 591 C C . LEU A 1 83 ? -21.048 -0.134 18.203 1.00 87.88 83 LEU A C 1
ATOM 593 O O . LEU A 1 83 ? -21.846 -0.868 18.781 1.00 87.88 83 LEU A O 1
ATOM 597 N N . ALA A 1 84 ? -20.379 0.830 18.840 1.00 88.31 84 ALA A N 1
ATOM 598 C CA . ALA A 1 84 ? -20.569 1.100 20.263 1.00 88.31 84 ALA A CA 1
ATOM 599 C C . ALA A 1 84 ? -22.003 1.554 20.564 1.00 88.31 84 ALA A C 1
ATOM 601 O O . ALA A 1 84 ? -22.572 1.125 21.568 1.00 88.31 84 ALA A O 1
ATOM 602 N N . GLN A 1 85 ? -22.609 2.352 19.676 1.00 91.62 85 GLN A N 1
ATOM 603 C CA . GLN A 1 85 ? -24.025 2.718 19.786 1.00 91.62 85 GLN A CA 1
ATOM 604 C C . GLN A 1 85 ? -24.946 1.505 19.611 1.00 91.62 85 GLN A C 1
ATOM 606 O O . GLN A 1 85 ? -25.941 1.385 20.319 1.00 91.62 85 GLN A O 1
ATOM 611 N N . TRP A 1 86 ? -24.607 0.584 18.705 1.00 85.19 86 TRP A N 1
ATOM 612 C CA . TRP A 1 86 ? -25.464 -0.560 18.389 1.00 85.19 86 TRP A CA 1
ATOM 613 C C . TRP A 1 86 ? -25.420 -1.664 19.449 1.00 85.19 86 TRP A C 1
ATOM 615 O O . TRP A 1 86 ? -26.457 -2.190 19.844 1.00 85.19 86 TRP A O 1
ATOM 625 N N . PHE A 1 87 ? -24.227 -1.982 19.954 1.00 86.38 87 PHE A N 1
ATOM 626 C CA . PHE A 1 87 ? -24.042 -2.968 21.020 1.00 86.38 87 PHE A CA 1
ATOM 627 C C . PHE A 1 87 ? -24.310 -2.403 22.421 1.00 86.38 87 PHE A C 1
ATOM 629 O O . PHE A 1 87 ? -24.327 -3.163 23.389 1.00 86.38 87 PHE A O 1
ATOM 636 N N . GLY A 1 88 ? -24.442 -1.079 22.562 1.00 86.06 88 GLY A N 1
ATOM 637 C CA . GLY A 1 88 ? -24.531 -0.401 23.860 1.00 86.06 88 GLY A CA 1
ATOM 638 C C . GLY A 1 88 ? -23.279 -0.570 24.733 1.00 86.06 88 GLY A C 1
ATOM 639 O O . GLY A 1 88 ? -23.300 -0.252 25.919 1.00 86.06 88 GLY A O 1
ATOM 640 N N . SER A 1 89 ? -22.189 -1.104 24.173 1.00 84.50 89 SER A N 1
ATOM 641 C CA . SER A 1 89 ? -20.962 -1.432 24.893 1.00 84.50 89 SER A CA 1
ATOM 642 C C . SER A 1 89 ? -19.738 -1.270 24.001 1.00 84.50 89 SER A C 1
ATOM 644 O O . SER A 1 89 ? -19.615 -1.891 22.943 1.00 84.50 89 SER A O 1
ATOM 646 N N . TRP A 1 90 ? -18.783 -0.477 24.484 1.00 86.00 90 TRP A N 1
ATOM 647 C CA . TRP A 1 90 ? -17.495 -0.260 23.830 1.00 86.00 90 TRP A CA 1
ATOM 648 C C . TRP A 1 90 ? -16.657 -1.541 23.744 1.00 86.00 90 TRP A C 1
ATOM 650 O O . TRP A 1 90 ? -15.975 -1.757 22.746 1.00 86.00 90 TRP A O 1
ATOM 660 N N . ALA A 1 91 ? -16.735 -2.422 24.747 1.00 89.00 91 ALA A N 1
ATOM 661 C CA . ALA A 1 91 ? -15.948 -3.655 24.776 1.00 89.00 91 ALA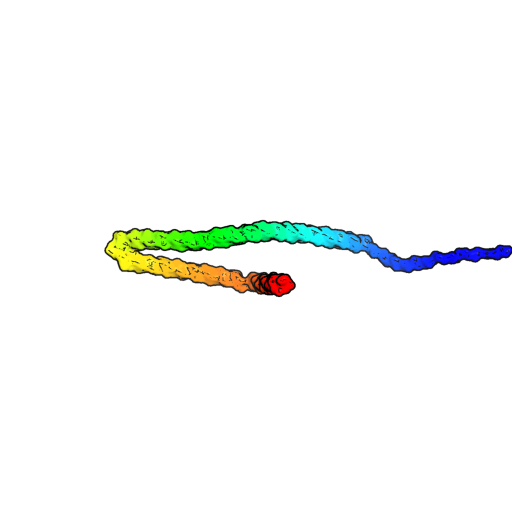 A CA 1
ATOM 662 C C . ALA A 1 91 ? -16.333 -4.606 23.631 1.00 89.00 91 ALA A C 1
ATOM 664 O O . ALA A 1 91 ? -15.463 -5.138 22.938 1.00 89.00 91 ALA A O 1
ATOM 665 N N . TRP A 1 92 ? -17.634 -4.772 23.382 1.00 87.31 92 TRP A N 1
ATOM 666 C CA . TRP A 1 92 ? -18.130 -5.604 22.285 1.00 87.31 92 TRP A CA 1
ATOM 667 C C . TRP A 1 92 ? -17.833 -4.991 20.916 1.00 87.31 92 TRP A C 1
ATOM 669 O O . TRP A 1 92 ? -17.407 -5.710 20.014 1.00 87.31 92 TRP A O 1
ATOM 679 N N . ALA A 1 93 ? -17.954 -3.667 20.779 1.00 88.62 93 ALA A N 1
ATOM 680 C CA . ALA A 1 93 ? -17.594 -2.957 19.552 1.00 88.62 93 ALA A CA 1
ATOM 681 C C . ALA A 1 93 ? -16.114 -3.143 19.180 1.00 88.62 93 ALA A C 1
ATOM 683 O O . ALA A 1 93 ? -15.794 -3.494 18.044 1.00 88.62 93 ALA A O 1
ATOM 684 N N . LEU A 1 94 ? -15.212 -2.970 20.152 1.00 88.25 94 LEU A N 1
ATOM 685 C CA . LEU A 1 94 ? -13.775 -3.164 19.955 1.00 88.25 94 LEU A CA 1
ATOM 686 C C . LEU A 1 94 ? -13.426 -4.631 19.680 1.00 88.25 94 LEU A C 1
ATOM 688 O O . LEU A 1 94 ? -12.578 -4.901 18.835 1.00 88.25 94 LEU A O 1
ATOM 692 N N . THR A 1 95 ? -14.104 -5.578 20.335 1.00 91.12 95 THR A N 1
ATOM 693 C CA . THR A 1 95 ? -13.911 -7.018 20.091 1.00 91.12 95 THR A CA 1
ATOM 694 C C . THR A 1 95 ? -14.323 -7.398 18.668 1.00 91.12 95 THR A C 1
ATOM 696 O O . THR A 1 95 ? -13.581 -8.091 17.973 1.00 91.12 95 THR A O 1
ATOM 699 N N . ALA A 1 96 ? -15.471 -6.905 18.196 1.00 88.69 96 ALA A N 1
ATOM 700 C CA . ALA A 1 96 ? -15.923 -7.125 16.827 1.00 88.69 96 ALA A CA 1
ATOM 701 C C . ALA A 1 96 ? -14.958 -6.497 15.806 1.00 88.69 96 ALA A C 1
ATOM 703 O O . ALA A 1 96 ? -14.572 -7.162 14.844 1.00 88.69 96 ALA A O 1
ATOM 704 N N . LEU A 1 97 ? -14.499 -5.262 16.045 1.00 90.38 97 LEU A N 1
ATOM 705 C CA . LEU A 1 97 ? -13.477 -4.616 15.215 1.00 90.38 97 LEU A CA 1
ATOM 706 C C . LEU A 1 97 ? -12.163 -5.402 15.181 1.00 90.38 97 LEU A C 1
ATOM 708 O O . LEU A 1 97 ? -11.592 -5.583 14.108 1.00 90.38 97 LEU A O 1
ATOM 712 N N . ALA A 1 98 ? -11.700 -5.906 16.326 1.00 92.12 98 ALA A N 1
ATOM 713 C CA . ALA A 1 98 ? -10.507 -6.741 16.399 1.00 92.12 98 ALA A CA 1
ATOM 714 C C . ALA A 1 98 ? -10.672 -8.031 15.578 1.00 92.12 98 ALA A C 1
ATOM 716 O O . ALA A 1 98 ? -9.758 -8.418 14.850 1.00 92.12 98 ALA A O 1
ATOM 717 N N . GLY A 1 99 ? -11.852 -8.659 15.632 1.00 94.06 99 GLY A N 1
ATOM 718 C CA . GLY A 1 99 ? -12.190 -9.816 14.801 1.00 94.06 99 GLY A CA 1
ATOM 719 C C . GLY A 1 99 ? -12.145 -9.503 13.303 1.00 94.06 99 GLY A C 1
ATOM 720 O O . GLY A 1 99 ? -11.514 -10.234 12.540 1.00 94.06 99 GLY A O 1
ATOM 721 N N . VAL A 1 100 ? -12.741 -8.385 12.877 1.00 93.31 100 VAL A N 1
ATOM 722 C CA . VAL A 1 100 ? -12.681 -7.923 11.477 1.00 93.31 100 VAL A CA 1
ATOM 723 C C . VAL A 1 100 ? -11.235 -7.669 11.046 1.00 93.31 100 VAL A C 1
ATOM 725 O O . VAL A 1 100 ? -10.820 -8.135 9.983 1.00 93.31 100 VAL A O 1
ATOM 728 N N . GLN A 1 101 ? -10.439 -6.998 11.882 1.00 92.38 101 GLN A N 1
ATOM 729 C CA . GLN A 1 101 ? -9.035 -6.714 11.590 1.00 92.38 101 GLN A CA 1
ATOM 730 C C . GLN A 1 101 ? -8.203 -7.997 11.456 1.00 92.38 101 GLN A C 1
ATOM 732 O O . GLN A 1 101 ? -7.345 -8.086 10.578 1.00 92.38 101 GLN A O 1
ATOM 737 N N . LEU A 1 102 ? -8.480 -9.012 12.280 1.00 94.62 102 LEU A N 1
ATOM 738 C CA . LEU A 1 102 ? -7.834 -10.319 12.187 1.00 94.62 102 LEU A CA 1
ATOM 739 C C . LEU A 1 102 ? -8.151 -11.015 10.856 1.00 94.62 102 LEU A C 1
ATOM 741 O O . LEU A 1 102 ? -7.249 -11.553 10.215 1.00 94.62 102 LEU A O 1
ATOM 745 N N . VAL A 1 103 ? -9.409 -10.975 10.406 1.00 96.06 103 VAL A N 1
ATOM 746 C CA . VAL A 1 103 ? -9.808 -11.545 9.107 1.00 96.06 103 VAL A CA 1
ATOM 747 C C . VAL A 1 103 ? -9.101 -10.826 7.958 1.00 96.06 103 VAL A C 1
ATOM 749 O O . VAL A 1 103 ? -8.519 -11.484 7.094 1.00 96.06 103 VAL A O 1
ATOM 752 N N . LEU A 1 104 ? -9.089 -9.490 7.966 1.00 92.50 104 LEU A N 1
ATOM 753 C CA . LEU A 1 104 ? -8.386 -8.696 6.954 1.00 92.50 104 LEU A CA 1
ATOM 754 C C . LEU A 1 104 ? -6.886 -9.011 6.924 1.00 92.50 104 LEU A C 1
ATOM 756 O O . LEU A 1 104 ? -6.312 -9.159 5.844 1.00 92.50 104 LEU A O 1
ATOM 760 N N . LEU A 1 105 ? -6.263 -9.182 8.093 1.00 93.31 105 LEU A N 1
ATOM 761 C CA . LEU A 1 105 ? -4.862 -9.579 8.205 1.00 93.31 105 LEU A CA 1
ATOM 762 C C . LEU A 1 105 ? -4.608 -10.954 7.574 1.00 93.31 105 LEU A C 1
ATOM 764 O O . LEU A 1 105 ? -3.667 -11.105 6.796 1.00 93.31 105 LEU A O 1
ATOM 768 N N . ILE A 1 106 ? -5.450 -11.949 7.866 1.00 93.88 106 ILE A N 1
ATOM 769 C CA . ILE A 1 106 ? -5.325 -13.292 7.282 1.00 93.88 106 ILE A CA 1
ATOM 770 C C . ILE A 1 106 ? -5.433 -13.219 5.755 1.00 93.88 106 ILE A C 1
ATOM 772 O O . ILE A 1 106 ? -4.588 -13.781 5.057 1.00 93.88 106 ILE A O 1
ATOM 776 N N . VAL A 1 107 ? -6.422 -12.493 5.225 1.00 95.44 107 VAL A N 1
ATOM 777 C CA . VAL A 1 107 ? -6.586 -12.301 3.776 1.00 95.44 107 VAL A CA 1
ATOM 778 C C . VAL A 1 107 ? -5.345 -11.641 3.170 1.00 95.44 107 VAL A C 1
ATOM 780 O O . VAL A 1 107 ? -4.821 -12.143 2.175 1.00 95.44 107 VAL A O 1
ATOM 783 N N . ALA A 1 108 ? -4.822 -10.578 3.788 1.00 91.69 108 ALA A N 1
ATOM 784 C CA . ALA A 1 108 ? -3.609 -9.905 3.327 1.00 91.69 108 ALA A CA 1
ATOM 785 C C . ALA A 1 108 ? -2.395 -10.851 3.301 1.00 91.69 108 ALA A C 1
ATOM 787 O O . ALA A 1 108 ? -1.658 -10.873 2.316 1.00 91.69 108 ALA A O 1
ATOM 788 N N . ILE A 1 109 ? -2.217 -11.689 4.330 1.00 93.19 109 ILE A N 1
ATOM 789 C CA . ILE A 1 109 ? -1.152 -12.703 4.377 1.00 93.19 109 ILE A CA 1
ATOM 790 C C . ILE A 1 109 ? -1.321 -13.728 3.251 1.00 93.19 109 ILE A C 1
ATOM 792 O O . ILE A 1 109 ? -0.339 -14.091 2.603 1.00 93.19 109 ILE A O 1
ATOM 796 N N . LEU A 1 110 ? -2.539 -14.208 2.992 1.00 93.38 110 LEU A N 1
ATOM 797 C CA . LEU A 1 110 ? -2.795 -15.178 1.924 1.00 93.38 110 LEU A CA 1
ATOM 798 C C . LEU A 1 110 ? -2.523 -14.584 0.541 1.00 93.38 110 LEU A C 1
ATOM 800 O O . LEU A 1 110 ? -1.874 -15.236 -0.277 1.00 93.38 110 LEU A O 1
ATOM 804 N N . VAL A 1 111 ? -2.957 -13.346 0.298 1.00 92.19 111 VAL A N 1
ATOM 805 C CA . VAL A 1 111 ? -2.659 -12.614 -0.938 1.00 92.19 111 VAL A CA 1
ATOM 806 C C . VAL A 1 111 ? -1.156 -12.401 -1.075 1.00 92.19 111 VAL A C 1
ATOM 808 O O . VAL A 1 111 ? -0.604 -12.698 -2.128 1.00 92.19 111 VAL A O 1
ATOM 811 N N . PHE A 1 112 ? -0.461 -11.991 -0.013 1.00 87.62 112 PHE A N 1
ATOM 812 C CA . PHE A 1 112 ? 0.993 -11.835 -0.028 1.00 87.62 112 PHE A CA 1
ATOM 813 C C . PHE A 1 112 ? 1.710 -13.153 -0.340 1.00 87.62 112 PHE A C 1
ATOM 815 O O . PHE A 1 112 ? 2.571 -13.205 -1.219 1.00 87.62 112 PHE A O 1
ATOM 822 N N . ARG A 1 113 ? 1.319 -14.250 0.322 1.00 91.50 113 ARG A N 1
ATOM 823 C CA . ARG A 1 113 ? 1.854 -15.592 0.047 1.00 91.50 113 ARG A CA 1
ATOM 824 C C . ARG A 1 113 ? 1.585 -16.013 -1.390 1.00 91.50 113 ARG A C 1
ATOM 826 O O . ARG A 1 113 ? 2.466 -16.594 -2.019 1.00 91.50 113 ARG A O 1
ATOM 833 N N . ARG A 1 114 ? 0.395 -15.715 -1.917 1.00 88.81 114 ARG A N 1
ATOM 834 C CA . ARG A 1 114 ? 0.049 -15.964 -3.316 1.00 88.81 114 ARG A CA 1
ATOM 835 C C . ARG A 1 114 ? 0.971 -15.152 -4.221 1.00 88.81 114 ARG A C 1
ATOM 837 O O . ARG A 1 114 ? 1.670 -15.756 -5.017 1.00 88.81 114 ARG A O 1
ATOM 844 N N . SER A 1 115 ? 1.074 -13.841 -4.054 1.00 86.56 115 SER A N 1
ATOM 845 C CA . SER A 1 115 ? 1.953 -12.986 -4.863 1.00 86.56 115 SER A CA 1
ATOM 846 C C . SER A 1 115 ? 3.413 -13.448 -4.834 1.00 86.56 115 SER A C 1
ATOM 848 O O . SER A 1 115 ? 4.043 -13.553 -5.884 1.00 86.56 115 SER A O 1
ATOM 850 N N . MET A 1 116 ? 3.934 -13.828 -3.663 1.00 81.69 116 MET A N 1
ATOM 851 C CA . MET A 1 116 ? 5.283 -14.389 -3.523 1.00 81.69 116 MET A CA 1
ATOM 852 C C . MET A 1 116 ? 5.437 -15.734 -4.236 1.00 81.69 116 MET A C 1
ATOM 854 O O . MET A 1 116 ? 6.460 -15.979 -4.872 1.00 81.69 116 MET A O 1
ATOM 858 N N . HIS A 1 117 ? 4.421 -16.597 -4.185 1.00 79.31 117 HIS A N 1
ATOM 859 C CA . HIS A 1 117 ? 4.428 -17.858 -4.921 1.00 79.31 117 HIS A CA 1
ATOM 860 C C . HIS A 1 117 ? 4.487 -17.629 -6.440 1.00 79.31 117 HIS A C 1
ATOM 862 O O . HIS A 1 117 ? 5.238 -18.311 -7.134 1.00 79.31 117 HIS A O 1
ATOM 868 N N . TRP A 1 118 ? 3.774 -16.625 -6.954 1.00 75.12 118 TRP A N 1
ATOM 869 C CA . TRP A 1 118 ? 3.802 -16.275 -8.378 1.00 75.12 118 TRP A CA 1
ATOM 870 C C . TRP A 1 118 ? 5.120 -15.618 -8.799 1.00 75.12 118 TRP A C 1
ATOM 872 O O . TRP A 1 118 ? 5.652 -15.947 -9.855 1.00 75.12 118 TRP A O 1
ATOM 882 N N . LEU A 1 119 ? 5.706 -14.768 -7.952 1.00 65.88 119 LEU A N 1
ATOM 883 C CA . LEU A 1 119 ? 7.056 -14.230 -8.164 1.00 65.88 119 LEU A CA 1
ATOM 884 C C . LEU A 1 119 ? 8.140 -15.316 -8.108 1.00 65.88 119 LEU A C 1
ATOM 886 O O . LEU A 1 119 ? 9.199 -15.166 -8.711 1.00 65.88 119 LEU A O 1
ATOM 890 N N . SER A 1 120 ? 7.890 -16.416 -7.392 1.00 63.09 120 SER A N 1
ATOM 891 C CA . SER A 1 120 ? 8.837 -17.526 -7.260 1.00 63.09 120 SER A CA 1
ATOM 892 C C . SER A 1 120 ? 8.836 -18.518 -8.429 1.00 63.09 120 SER A C 1
ATOM 894 O O . SER A 1 120 ? 9.678 -19.418 -8.441 1.00 63.09 120 SER A O 1
ATOM 896 N N . LEU A 1 121 ? 7.944 -18.357 -9.416 1.00 61.44 121 LEU A N 1
ATOM 897 C CA . LEU A 1 121 ? 7.989 -19.140 -10.653 1.00 61.44 121 LEU A CA 1
ATOM 898 C C . LEU A 1 121 ? 9.332 -18.904 -11.386 1.00 61.44 121 LEU A C 1
ATOM 900 O O . LEU A 1 121 ? 9.821 -17.774 -11.439 1.00 61.44 121 LEU A O 1
ATOM 904 N N . PRO A 1 122 ? 9.960 -19.961 -11.940 1.00 59.91 122 PRO A N 1
ATO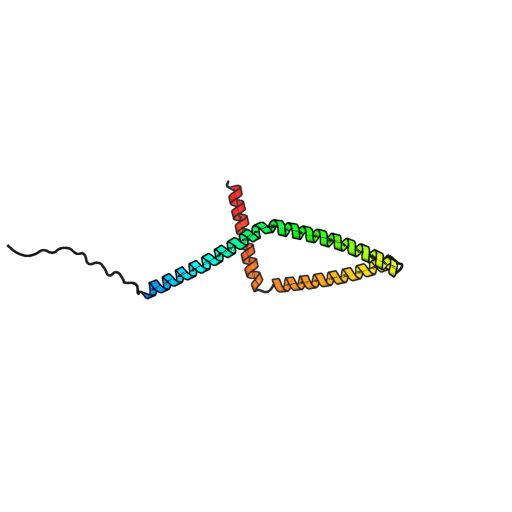M 905 C CA . PRO A 1 122 ? 11.369 -19.951 -12.350 1.00 59.91 122 PRO A CA 1
ATOM 906 C C . PRO A 1 122 ? 11.720 -18.946 -13.461 1.00 59.91 122 PRO A C 1
ATOM 908 O O . PRO A 1 122 ? 12.877 -18.542 -13.5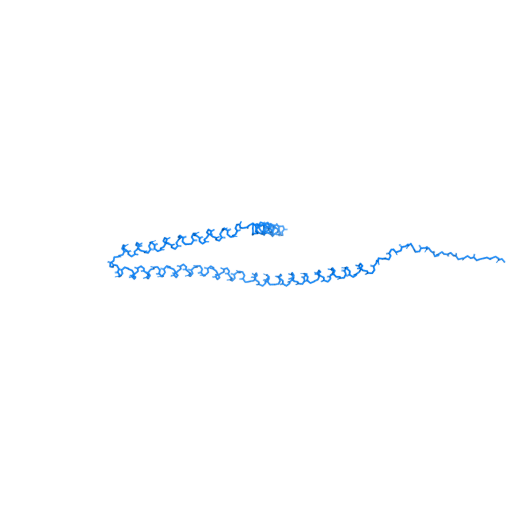46 1.00 59.91 122 PRO A O 1
ATOM 911 N N . GLY A 1 123 ? 10.747 -18.493 -14.260 1.00 62.78 123 GLY A N 1
ATOM 912 C CA . GLY A 1 123 ? 10.965 -17.455 -15.276 1.00 62.78 123 GLY A CA 1
ATOM 913 C C . GLY A 1 123 ? 11.364 -16.102 -14.674 1.00 62.78 123 GLY A C 1
ATOM 914 O O . GLY A 1 123 ? 12.343 -15.497 -15.100 1.00 62.78 123 GLY A O 1
ATOM 915 N N . THR A 1 124 ? 10.689 -15.670 -13.606 1.00 63.31 124 THR A N 1
ATOM 916 C CA . THR A 1 124 ? 10.876 -14.338 -13.007 1.00 63.31 124 THR A CA 1
ATOM 917 C C . THR A 1 124 ? 12.175 -14.229 -12.202 1.00 63.31 124 THR A C 1
ATOM 919 O O . THR A 1 124 ? 12.756 -13.153 -12.087 1.00 63.31 124 THR A O 1
ATOM 922 N N . ARG A 1 125 ? 12.676 -15.346 -11.653 1.00 65.19 125 ARG A N 1
ATOM 923 C CA . ARG A 1 125 ? 13.919 -15.376 -10.859 1.00 65.19 125 ARG A CA 1
ATOM 924 C C . ARG A 1 125 ? 15.170 -15.089 -11.687 1.00 65.19 125 ARG A C 1
ATOM 926 O O . ARG A 1 125 ? 16.051 -14.388 -11.195 1.00 65.19 125 ARG A O 1
ATOM 933 N N . 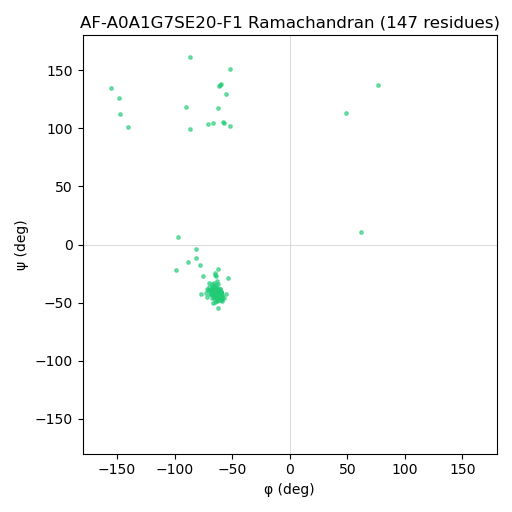ASN A 1 126 ? 15.252 -15.610 -12.912 1.00 69.25 126 ASN A N 1
ATOM 934 C CA . ASN A 1 126 ? 16.396 -15.348 -13.789 1.00 69.25 126 ASN A CA 1
ATOM 935 C C . ASN A 1 126 ? 16.438 -13.881 -14.222 1.00 69.25 126 ASN A C 1
ATOM 937 O O . ASN A 1 126 ? 17.505 -13.272 -14.213 1.00 69.25 126 ASN A O 1
ATOM 941 N N . GLU A 1 127 ? 15.282 -13.295 -14.524 1.00 69.62 127 GLU A N 1
ATOM 942 C CA . GLU A 1 127 ? 15.194 -11.884 -14.899 1.00 69.62 127 GLU A CA 1
ATOM 943 C C . GLU A 1 127 ? 15.489 -10.959 -13.712 1.00 69.62 127 GLU A C 1
ATOM 945 O O . GLU A 1 127 ? 16.280 -10.031 -13.844 1.00 69.62 127 GLU A O 1
ATOM 950 N N . LEU A 1 128 ? 14.972 -11.261 -12.515 1.00 69.62 128 LEU A N 1
ATOM 951 C CA . LEU A 1 128 ? 15.298 -10.518 -11.291 1.00 69.62 128 LEU A CA 1
ATOM 952 C C . LEU A 1 128 ? 16.783 -10.614 -10.914 1.00 69.62 128 LEU A C 1
ATOM 954 O O . LEU A 1 128 ? 17.369 -9.619 -10.491 1.00 69.62 128 LEU A O 1
ATOM 958 N N . ALA A 1 129 ? 17.409 -11.784 -11.071 1.00 76.25 129 ALA A N 1
ATOM 959 C CA . ALA A 1 129 ? 18.832 -11.965 -10.786 1.00 76.25 129 ALA A CA 1
ATOM 960 C C . ALA A 1 129 ? 19.722 -11.190 -11.769 1.00 76.25 129 ALA A C 1
ATOM 962 O O . ALA A 1 129 ? 20.737 -10.622 -11.359 1.00 76.25 129 ALA A O 1
ATOM 963 N N . LEU A 1 130 ? 19.335 -11.135 -13.048 1.00 81.06 130 LEU A N 1
ATOM 964 C CA . LEU A 1 130 ? 20.015 -10.320 -14.054 1.00 81.06 130 LEU A CA 1
ATOM 965 C C . LEU A 1 130 ? 19.847 -8.828 -13.749 1.00 81.06 130 LEU A C 1
ATOM 967 O O . LEU A 1 130 ? 20.847 -8.131 -13.598 1.00 81.06 130 LEU A O 1
ATOM 971 N N . LEU A 1 131 ? 18.615 -8.366 -13.515 1.00 78.50 131 LEU A N 1
ATOM 972 C CA . LEU A 1 131 ? 18.322 -6.967 -13.189 1.00 78.50 131 LEU A CA 1
ATOM 973 C C . LEU A 1 131 ? 19.032 -6.495 -11.912 1.00 78.50 131 LEU A C 1
ATOM 975 O O . LEU A 1 131 ? 19.580 -5.395 -11.880 1.00 78.50 131 LEU A O 1
ATOM 979 N N . ALA A 1 132 ? 19.092 -7.330 -10.872 1.00 80.06 132 ALA A N 1
ATOM 980 C CA . ALA A 1 132 ? 19.817 -7.013 -9.642 1.00 80.06 132 ALA A CA 1
ATOM 981 C C . ALA A 1 132 ? 21.333 -6.902 -9.872 1.00 80.06 132 ALA A C 1
ATOM 983 O O . ALA A 1 132 ? 21.994 -6.040 -9.287 1.00 80.06 132 ALA A O 1
ATOM 984 N N . LYS A 1 133 ? 21.897 -7.749 -10.741 1.00 84.44 133 LYS A N 1
ATOM 985 C CA . LYS A 1 133 ? 23.321 -7.716 -11.092 1.00 84.44 133 LYS A CA 1
ATOM 986 C C . LYS A 1 133 ? 23.663 -6.497 -11.951 1.00 84.44 133 LYS A C 1
ATOM 988 O O . LYS A 1 133 ? 24.704 -5.881 -11.723 1.00 84.44 133 LYS A O 1
ATOM 993 N N . GLU A 1 134 ? 22.789 -6.128 -12.886 1.00 81.12 134 GLU A N 1
ATOM 994 C CA . GLU A 1 134 ? 22.902 -4.907 -13.691 1.00 81.12 134 GLU A CA 1
ATOM 995 C C . GLU A 1 134 ? 22.831 -3.653 -12.805 1.00 81.12 134 GLU A C 1
ATOM 997 O O . GLU A 1 134 ? 23.716 -2.800 -12.880 1.00 81.12 134 GLU A O 1
ATOM 1002 N N . ALA A 1 135 ? 21.850 -3.575 -11.899 1.00 79.19 135 ALA A N 1
ATOM 1003 C CA . ALA A 1 135 ? 21.695 -2.455 -10.969 1.00 79.19 135 ALA A CA 1
ATOM 1004 C C . ALA A 1 135 ? 22.902 -2.318 -10.025 1.00 79.19 135 ALA A C 1
ATOM 1006 O O . ALA A 1 135 ? 23.404 -1.217 -9.801 1.00 79.19 135 ALA A O 1
ATOM 1007 N N . ALA A 1 136 ? 23.431 -3.440 -9.523 1.00 79.75 136 ALA A N 1
ATOM 1008 C CA . ALA A 1 136 ? 24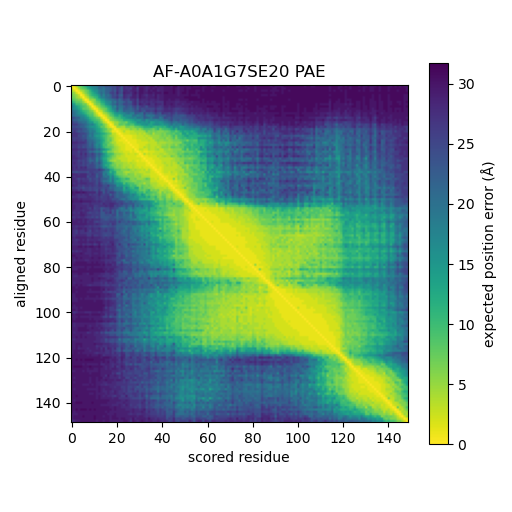.635 -3.444 -8.695 1.00 79.75 136 ALA A CA 1
ATOM 1009 C C . ALA A 1 136 ? 25.888 -2.988 -9.466 1.00 79.75 136 ALA A C 1
ATOM 1011 O O . ALA A 1 136 ? 26.776 -2.370 -8.879 1.00 79.75 136 ALA A O 1
ATOM 1012 N N . ARG A 1 137 ? 25.983 -3.278 -10.771 1.00 78.94 137 ARG A N 1
ATOM 1013 C CA . ARG A 1 137 ? 27.080 -2.783 -11.619 1.00 78.94 137 ARG A CA 1
ATOM 1014 C C . ARG A 1 137 ? 26.945 -1.294 -11.925 1.00 78.94 137 ARG A C 1
ATOM 1016 O O . ARG A 1 137 ? 27.944 -0.588 -11.840 1.00 78.94 137 ARG A O 1
ATOM 1023 N N . GLN A 1 138 ? 25.739 -0.815 -12.222 1.00 74.12 138 GLN A N 1
ATOM 1024 C CA . GLN A 1 138 ? 25.486 0.606 -12.485 1.00 74.12 138 GLN A CA 1
ATOM 1025 C C . GLN A 1 138 ? 25.750 1.470 -11.247 1.00 74.12 138 GLN A C 1
ATOM 1027 O O . GLN A 1 138 ? 26.466 2.460 -11.347 1.00 74.12 138 GLN A O 1
ATOM 1032 N N . GLY A 1 139 ? 25.294 1.043 -10.064 1.00 71.31 139 GLY A N 1
ATOM 1033 C CA . GLY A 1 139 ? 25.576 1.757 -8.814 1.00 71.31 139 GLY A CA 1
ATOM 1034 C C . GLY A 1 139 ? 27.068 1.806 -8.454 1.00 71.31 139 GLY A C 1
ATOM 1035 O O . GLY A 1 139 ? 27.529 2.787 -7.876 1.00 71.31 139 GLY A O 1
ATOM 1036 N N . LYS A 1 140 ? 27.849 0.781 -8.831 1.00 72.75 140 LYS A N 1
ATOM 1037 C CA . LYS A 1 140 ? 29.314 0.796 -8.670 1.00 72.75 140 LYS A CA 1
ATOM 1038 C C . LYS A 1 140 ? 29.996 1.751 -9.650 1.00 72.75 140 LYS A C 1
ATOM 1040 O O . LYS A 1 140 ? 30.834 2.532 -9.219 1.00 72.75 140 LYS A O 1
ATOM 1045 N N . ALA A 1 141 ? 29.602 1.734 -10.923 1.00 69.94 141 ALA A N 1
ATOM 1046 C CA . ALA A 1 141 ? 30.166 2.619 -11.941 1.00 69.94 141 ALA A CA 1
ATOM 1047 C C . ALA A 1 141 ? 29.866 4.106 -11.661 1.00 69.94 141 ALA A C 1
ATOM 1049 O O . ALA A 1 141 ? 30.746 4.950 -11.807 1.00 69.94 141 ALA A O 1
ATOM 1050 N N . GLU A 1 142 ? 28.652 4.431 -11.200 1.00 65.88 142 GLU A N 1
ATOM 1051 C CA . GLU A 1 142 ? 28.298 5.792 -10.768 1.00 65.88 142 GLU A CA 1
ATOM 1052 C C . GLU A 1 142 ? 29.046 6.209 -9.489 1.00 65.88 142 GLU A C 1
ATOM 1054 O O . GLU A 1 142 ? 29.420 7.373 -9.345 1.00 65.88 142 GLU A O 1
ATOM 1059 N N . GLY A 1 143 ? 29.305 5.267 -8.575 1.00 65.38 143 GLY A N 1
ATOM 1060 C CA . GLY A 1 143 ? 30.106 5.502 -7.372 1.00 65.38 143 GLY A CA 1
ATOM 1061 C C . GLY A 1 143 ? 31.580 5.787 -7.675 1.00 65.38 143 GLY A C 1
ATOM 1062 O O . GLY A 1 143 ? 32.143 6.728 -7.124 1.00 65.38 143 GLY A O 1
ATOM 1063 N N . GLU A 1 144 ? 32.196 5.030 -8.584 1.00 69.25 144 GLU A N 1
ATOM 1064 C CA . GLU A 1 144 ? 33.595 5.226 -8.995 1.00 69.25 144 GLU A CA 1
ATOM 1065 C C . GLU A 1 144 ? 33.787 6.527 -9.791 1.00 69.25 144 GLU A C 1
ATOM 1067 O O . GLU A 1 144 ? 34.739 7.266 -9.539 1.00 69.25 144 GLU A O 1
ATOM 1072 N N . ALA A 1 145 ? 32.842 6.879 -10.672 1.00 65.62 145 ALA A N 1
ATOM 1073 C CA . ALA A 1 145 ? 32.873 8.137 -11.424 1.00 65.62 145 ALA A CA 1
ATOM 1074 C C . ALA A 1 145 ? 32.757 9.387 -10.531 1.00 65.62 145 ALA A C 1
ATOM 1076 O O . ALA A 1 145 ? 33.257 10.449 -10.889 1.00 65.62 145 ALA A O 1
ATOM 1077 N N . LYS A 1 146 ? 32.112 9.269 -9.363 1.00 61.06 146 LYS A N 1
ATOM 1078 C CA . LYS A 1 146 ? 31.931 10.376 -8.412 1.00 61.06 146 LYS A CA 1
ATOM 1079 C C . LYS A 1 146 ? 33.081 10.518 -7.405 1.00 61.06 146 LYS A C 1
ATOM 1081 O O . LYS A 1 146 ? 33.168 11.544 -6.742 1.00 61.06 146 LYS A O 1
ATOM 1086 N N . VAL A 1 147 ? 33.931 9.497 -7.271 1.00 61.62 147 VAL A N 1
ATOM 1087 C CA . VAL A 1 147 ? 35.101 9.487 -6.369 1.00 61.62 147 VAL A CA 1
ATOM 1088 C C . VAL A 1 147 ? 36.402 9.813 -7.119 1.00 61.62 147 VAL A C 1
ATOM 1090 O O . VAL A 1 147 ? 37.360 10.263 -6.498 1.00 61.62 147 VAL A O 1
ATOM 1093 N N . GLY A 1 148 ? 36.441 9.620 -8.442 1.00 53.06 148 GLY A N 1
ATOM 1094 C CA . GLY A 1 148 ? 37.599 9.931 -9.292 1.00 53.06 148 GLY A CA 1
ATOM 1095 C C . GLY A 1 148 ? 37.566 11.283 -10.022 1.00 53.06 148 GLY A C 1
ATOM 1096 O O . GLY A 1 148 ? 38.434 11.502 -10.865 1.00 53.06 148 GLY A O 1
ATOM 1097 N N . GLY A 1 149 ? 36.571 12.140 -9.756 1.00 45.34 149 GLY A N 1
ATOM 1098 C CA . GLY A 1 149 ? 36.402 13.471 -10.363 1.00 45.34 149 GLY A CA 1
ATOM 1099 C C . GLY A 1 149 ? 36.747 14.614 -9.421 1.00 45.34 149 GLY A C 1
ATOM 1100 O O . GLY A 1 149 ? 36.457 14.477 -8.212 1.00 45.34 149 GLY A O 1
#

Radius of gyration: 35.56 Å; Cα contacts (8 Å, |Δi|>4): 17; chains: 1; bounding box: 92×33×111 Å

Sequence (149 aa):
MDGPAPGDEAPAGPRFAMPAWTDDVRRLGVGLKNLFAAQIALAGAEFSLARSGIVMMLFMGLAAIVFAVALGLTLLALAGWGLAQWFGSWAWALTALAGVQLVLLIVAILVFRRSMHWLSLPGTRNELALLAKEAARQGKAEGEAKVGG

pLDDT: mean 79.63, std 13.43, range [43.59, 96.81]

Solvent-accessible surface area (backbone atoms only — not comparable to full-atom values): 8497 Å² total; per-residue (Å²): 134,81,88,89,84,91,82,79,84,74,78,80,69,87,73,79,77,75,60,71,68,59,57,52,54,50,51,51,51,51,52,52,50,51,54,51,51,50,51,52,53,50,52,50,52,53,50,50,55,48,55,70,42,47,63,56,52,50,52,50,50,52,50,48,51,53,49,51,51,52,51,47,51,52,52,50,51,51,50,40,53,53,36,19,67,71,67,73,32,61,70,60,21,51,50,52,49,51,52,52,52,51,52,53,49,52,51,51,51,52,51,50,53,48,53,51,54,62,55,63,38,74,73,51,48,57,53,51,53,48,52,52,52,51,52,56,49,50,57,48,53,57,49,52,59,65,69,77,104

Mean predicted aligned error: 16.8 Å

Foldseek 3Di:
DDDDDDDDDDPPPDPPPDDPVVVVVVVVVVVVVVVVVVVVVVVVVVVVVVVVCPVVVVVVVVVCVVVVVVVVVVVLVVQLVVVCVVVVHSVVSVVVSVVVVVVVVVVVVVVVVVVVVVCPPPVNVVVVVVVVVVVVVVVVVVVVVVVVD